Protein AF-A0A917WEY5-F1 (afdb_monomer)

pLDDT: mean 79.39, std 14.98, range [46.19, 98.0]

Foldseek 3Di:
DDDPPPPPPVVVVVVVVVLVPPVLCVQLVVLQVQLVVLCVVLVVDDPVNCVVVVNDSPSNVSSVVSNVVSVVSVVVCVVDPDDDDPDPPPPPPPDPDDDD

Organism: NCBI:txid1748367

Mean predicted aligned error: 12.15 Å

Secondary structure (DSSP, 8-state):
-----TTSHHHHHHHHHHHHT-HHHHHHHHHHHHHHHHHHHGGG--HHHHHHTTTS-HHHHHHHHHHHHHHHHHHHHHHS--PPPP---S----------

Nearest PDB structures (foldseek):
  7a0g-assembly1_FFF  TM=6.846E-01  e=3.782E+00  Serratia marcescens

Solvent-accessible surface area (backbone atoms only — not comparable to full-atom values): 5947 Å² total; per-residue (Å²): 139,82,81,85,73,84,73,63,62,65,60,58,48,50,59,50,48,56,65,72,62,36,62,47,57,56,52,14,48,51,32,29,53,52,9,51,52,28,42,58,49,40,78,68,62,46,74,68,57,24,54,75,41,78,74,35,63,56,47,36,57,51,10,50,52,29,32,54,52,9,50,46,34,46,49,45,47,73,75,58,67,85,76,81,77,77,82,89,78,80,81,87,73,70,79,87,76,84,82,129

Sequence (100 aa):
MTDNGAGTDTGAQSSRITRLFDIRLIVGGLLTVYGVVLLVMSFWDSSEDIAKGAGIRLNLWTGIGLLVVGLGMLLWMRLAPLRAEPDRTGSAGGPAEPRA

Structure (mmCIF, N/CA/C/O backbone):
data_AF-A0A917WEY5-F1
#
_entry.id   AF-A0A917WEY5-F1
#
loop_
_atom_site.group_PDB
_atom_site.id
_atom_site.type_symbol
_atom_site.label_atom_id
_atom_site.label_alt_id
_atom_site.label_comp_id
_atom_site.label_asym_id
_atom_site.label_entity_id
_atom_site.label_seq_id
_atom_site.pdbx_PDB_ins_code
_atom_site.Cartn_x
_atom_site.Cartn_y
_atom_site.Cartn_z
_atom_site.occupancy
_atom_site.B_iso_or_equiv
_atom_site.auth_seq_id
_atom_site.auth_comp_id
_atom_site.auth_asym_id
_atom_site.auth_atom_id
_atom_site.pdbx_PDB_model_num
ATOM 1 N N . MET A 1 1 ? -9.274 17.189 50.267 1.00 46.19 1 MET A N 1
ATOM 2 C CA . MET A 1 1 ? -9.863 17.375 48.927 1.00 46.19 1 MET A CA 1
ATOM 3 C C . MET A 1 1 ? -9.030 16.540 47.964 1.00 46.19 1 MET A C 1
ATOM 5 O O . MET A 1 1 ? -8.050 17.042 47.442 1.00 46.19 1 MET A O 1
ATOM 9 N N . THR A 1 2 ? -9.302 15.238 47.874 1.00 48.09 2 THR A N 1
ATOM 10 C CA . THR A 1 2 ? -8.567 14.301 47.007 1.00 48.09 2 THR A CA 1
ATOM 11 C C . THR A 1 2 ? -9.445 14.008 45.799 1.00 48.09 2 THR A C 1
ATOM 13 O O . THR A 1 2 ? -10.470 13.338 45.937 1.00 48.09 2 THR A O 1
ATOM 16 N N . ASP A 1 3 ? -9.098 14.554 44.642 1.00 53.59 3 ASP A N 1
ATOM 17 C CA . ASP A 1 3 ? -9.699 14.173 43.374 1.00 53.59 3 ASP A CA 1
ATOM 18 C C . ASP A 1 3 ? -9.106 12.826 42.934 1.00 53.59 3 ASP A C 1
ATOM 20 O O . ASP A 1 3 ? -7.913 12.675 42.692 1.00 53.59 3 ASP A O 1
ATOM 24 N N . ASN A 1 4 ? -9.946 11.794 42.876 1.00 54.66 4 ASN A N 1
ATOM 25 C CA . ASN A 1 4 ? -9.578 10.490 42.324 1.00 54.66 4 ASN A CA 1
ATOM 26 C C . ASN A 1 4 ? -9.608 10.555 40.783 1.00 54.66 4 ASN A C 1
ATOM 28 O O . ASN A 1 4 ? -10.466 9.947 40.148 1.00 54.66 4 ASN A O 1
ATOM 32 N N . GLY A 1 5 ? -8.690 11.319 40.181 1.00 55.03 5 GLY A N 1
ATOM 33 C CA . GLY A 1 5 ? -8.562 11.516 38.728 1.00 55.03 5 GLY A CA 1
ATOM 34 C C . GLY A 1 5 ? -7.838 10.396 37.962 1.00 55.03 5 GLY A C 1
ATOM 35 O O . GLY A 1 5 ? -7.668 10.491 36.755 1.00 55.03 5 GLY A O 1
ATOM 36 N N . ALA A 1 6 ? -7.421 9.312 38.624 1.00 56.97 6 ALA A N 1
ATOM 37 C CA . ALA A 1 6 ? -6.553 8.285 38.030 1.00 56.97 6 ALA A CA 1
ATOM 38 C C . ALA A 1 6 ? -7.261 7.239 37.131 1.00 56.97 6 ALA A C 1
ATOM 40 O O . ALA A 1 6 ? -6.612 6.313 36.651 1.00 56.97 6 ALA A O 1
ATOM 41 N N . GLY A 1 7 ? -8.579 7.337 36.912 1.00 56.28 7 GLY A N 1
ATOM 42 C CA . GLY A 1 7 ? -9.369 6.291 36.237 1.00 56.28 7 GLY A CA 1
ATOM 43 C C . GLY A 1 7 ? -9.697 6.517 34.755 1.00 56.28 7 GLY A C 1
ATOM 44 O O . GLY A 1 7 ? -10.107 5.575 34.080 1.00 56.28 7 GLY A O 1
ATOM 45 N N . THR A 1 8 ? -9.552 7.735 34.223 1.00 59.53 8 THR A N 1
ATOM 46 C CA . THR A 1 8 ? -10.075 8.088 32.884 1.00 59.53 8 THR A CA 1
ATOM 47 C C . THR A 1 8 ? -9.040 8.043 31.760 1.00 59.53 8 THR A C 1
ATOM 49 O O . THR A 1 8 ? -9.408 7.894 30.593 1.00 59.53 8 THR A O 1
ATOM 52 N N . ASP A 1 9 ? -7.749 8.114 32.083 1.00 60.06 9 ASP A N 1
ATOM 53 C CA . ASP A 1 9 ? -6.697 8.229 31.066 1.00 60.06 9 ASP A CA 1
ATOM 54 C C . ASP A 1 9 ? -6.350 6.880 30.420 1.00 60.06 9 ASP A C 1
ATOM 56 O O . ASP A 1 9 ? -6.119 6.796 29.210 1.00 60.06 9 ASP A O 1
ATOM 60 N N . THR A 1 10 ? -6.406 5.790 31.187 1.00 66.19 10 THR A N 1
ATOM 61 C CA . THR A 1 10 ? -6.005 4.453 30.719 1.00 66.19 10 THR A CA 1
ATOM 62 C C . THR A 1 10 ? -6.970 3.870 29.672 1.00 66.19 10 THR A C 1
ATOM 64 O O . THR A 1 10 ? -6.531 3.266 28.686 1.00 66.19 10 THR A O 1
ATOM 67 N N . GLY A 1 11 ? -8.284 4.084 29.829 1.00 63.31 11 GLY A N 1
ATOM 68 C CA . GLY A 1 11 ? -9.308 3.598 28.889 1.00 63.31 11 GLY A CA 1
ATOM 69 C C . GLY A 1 11 ? -9.333 4.381 27.571 1.00 63.31 11 GLY A C 1
ATOM 70 O O . GLY A 1 11 ? -9.326 3.804 26.477 1.00 63.31 11 GLY A O 1
ATOM 71 N N . ALA A 1 12 ? -9.253 5.713 27.650 1.00 65.94 12 ALA A N 1
ATOM 72 C CA . ALA A 1 12 ? -9.185 6.576 26.47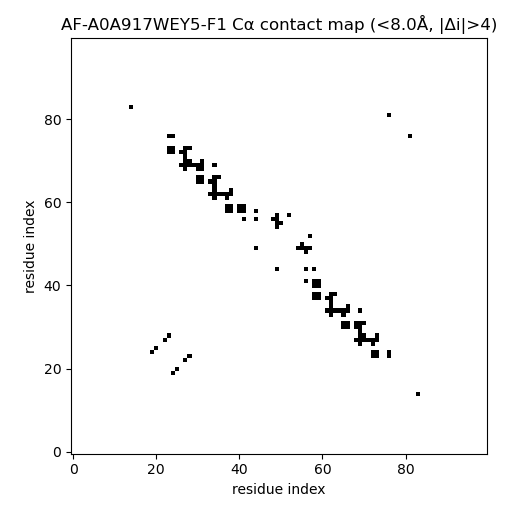2 1.00 65.94 12 ALA A CA 1
ATOM 73 C C . ALA A 1 12 ? -7.906 6.338 25.650 1.00 65.94 12 ALA A C 1
ATOM 75 O O . ALA A 1 12 ? -7.951 6.394 24.417 1.00 65.94 12 ALA A O 1
ATOM 76 N N . GLN A 1 13 ? -6.779 6.041 26.306 1.00 65.75 13 GLN A N 1
ATOM 77 C CA . GLN A 1 13 ? -5.524 5.700 25.639 1.00 65.75 13 GLN A CA 1
ATOM 78 C C . GLN A 1 13 ? -5.598 4.336 24.939 1.00 65.75 13 GLN A C 1
ATOM 80 O O . GLN A 1 13 ? -5.231 4.249 23.765 1.00 65.75 13 GLN A O 1
ATOM 85 N N . SER A 1 14 ? -6.168 3.311 25.584 1.00 66.75 14 SER A N 1
ATOM 86 C CA . SER A 1 14 ? -6.359 1.983 24.974 1.00 66.75 14 SER A CA 1
ATOM 87 C C . SER A 1 14 ? -7.244 2.036 23.726 1.00 66.75 14 SER A C 1
ATOM 89 O O . SER A 1 14 ? -6.866 1.503 22.689 1.00 66.75 14 SER A O 1
ATOM 91 N N . SER A 1 15 ? -8.364 2.771 23.750 1.00 67.12 15 SER A N 1
ATOM 92 C CA . SER A 1 15 ? -9.234 2.916 22.565 1.00 67.12 15 SER A CA 1
ATOM 93 C C . SER A 1 15 ? -8.575 3.673 21.399 1.00 67.12 15 SER A C 1
ATOM 95 O O . SER A 1 15 ? -8.935 3.479 20.233 1.00 67.12 15 SER A O 1
ATOM 97 N N . ARG A 1 16 ? -7.631 4.577 21.696 1.00 67.56 16 ARG A N 1
ATOM 98 C CA . ARG A 1 16 ? -6.843 5.307 20.690 1.00 67.56 16 ARG A CA 1
ATOM 99 C C . ARG A 1 16 ? -5.806 4.386 20.056 1.00 67.56 16 ARG A C 1
ATOM 101 O O . ARG A 1 16 ? -5.668 4.380 18.838 1.00 67.56 16 ARG A O 1
ATOM 108 N N . ILE A 1 17 ? -5.148 3.570 20.877 1.00 68.81 17 ILE A N 1
ATOM 109 C CA . ILE A 1 17 ? -4.204 2.534 20.454 1.00 68.81 17 ILE A CA 1
ATOM 110 C C . ILE A 1 17 ? -4.920 1.488 19.590 1.00 68.81 17 ILE A C 1
ATOM 112 O O . ILE A 1 17 ? -4.480 1.248 18.476 1.00 68.81 17 ILE A O 1
ATOM 116 N N . THR A 1 18 ? -6.083 0.965 19.987 1.00 72.19 18 THR A N 1
ATOM 117 C CA . THR A 1 18 ? -6.848 -0.005 19.175 1.00 72.19 18 THR A CA 1
ATOM 118 C C . THR A 1 18 ? -7.203 0.524 17.781 1.00 72.19 18 THR A C 1
ATOM 120 O O . THR A 1 18 ? -7.209 -0.234 16.818 1.00 72.19 18 THR A O 1
ATOM 123 N N . ARG A 1 19 ? -7.453 1.834 17.643 1.00 69.50 19 ARG A N 1
ATOM 124 C CA . ARG A 1 19 ? -7.681 2.478 16.336 1.00 69.50 19 ARG A CA 1
ATOM 125 C C . ARG A 1 19 ? -6.401 2.637 15.509 1.00 69.50 19 ARG A C 1
ATOM 127 O O . ARG A 1 19 ? -6.463 2.557 14.289 1.00 69.50 19 ARG A O 1
ATOM 134 N N . LEU A 1 20 ? -5.261 2.868 16.159 1.00 69.12 20 LEU A N 1
ATOM 135 C CA . LEU A 1 20 ? -3.942 2.960 15.516 1.00 69.12 20 LEU A CA 1
ATOM 136 C C . LEU A 1 20 ? -3.379 1.580 15.135 1.00 69.12 20 LEU A C 1
ATOM 138 O O . LEU A 1 20 ? -2.601 1.477 14.192 1.00 69.12 20 LEU A O 1
ATOM 142 N N . PHE A 1 21 ? -3.810 0.529 15.830 1.00 68.25 21 PHE A N 1
ATOM 143 C CA . 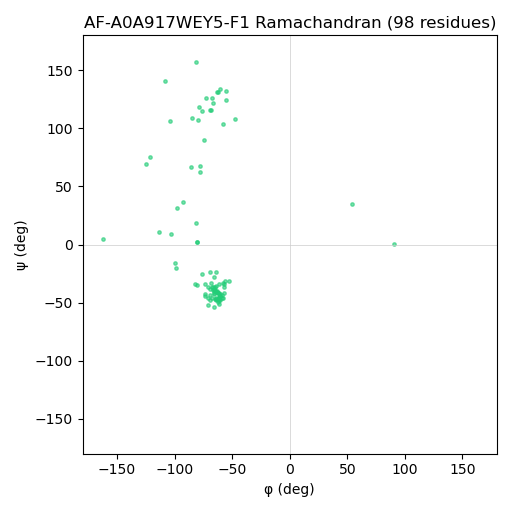PHE A 1 21 ? -3.484 -0.869 15.559 1.00 68.25 21 PHE A CA 1
ATOM 144 C C . PHE A 1 21 ? -4.586 -1.5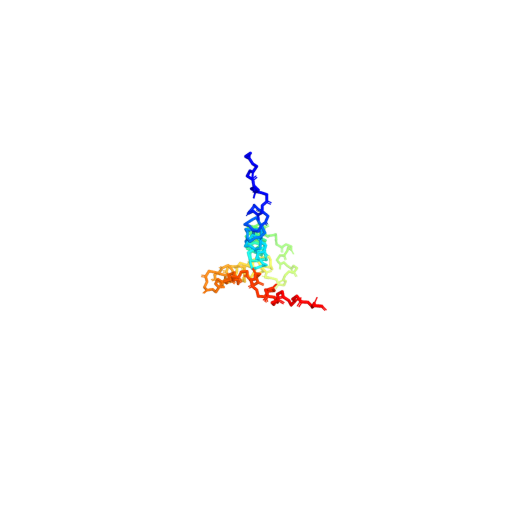91 14.761 1.00 68.25 21 PHE A C 1
ATOM 146 O O . PHE A 1 21 ? -4.769 -2.800 14.902 1.00 68.25 21 PHE A O 1
ATOM 153 N N . ASP A 1 22 ? -5.321 -0.883 13.894 1.00 82.75 22 ASP A N 1
ATOM 154 C CA . ASP A 1 22 ? -6.147 -1.557 12.889 1.00 82.75 22 ASP A CA 1
ATOM 155 C C . ASP A 1 22 ? -5.225 -2.244 11.873 1.00 82.75 22 ASP A C 1
ATOM 157 O O . ASP A 1 22 ? -4.472 -1.601 11.132 1.00 82.75 22 ASP A O 1
ATOM 161 N N . ILE A 1 23 ? -5.300 -3.573 11.825 1.00 86.56 23 ILE A N 1
ATOM 162 C CA . ILE A 1 23 ? -4.527 -4.408 10.905 1.00 86.56 23 ILE A CA 1
ATOM 163 C C . ILE A 1 23 ? -4.681 -3.965 9.444 1.00 86.56 23 ILE A C 1
ATOM 165 O O . ILE A 1 23 ? -3.735 -4.079 8.668 1.00 86.56 23 ILE A O 1
ATOM 169 N N . ARG A 1 2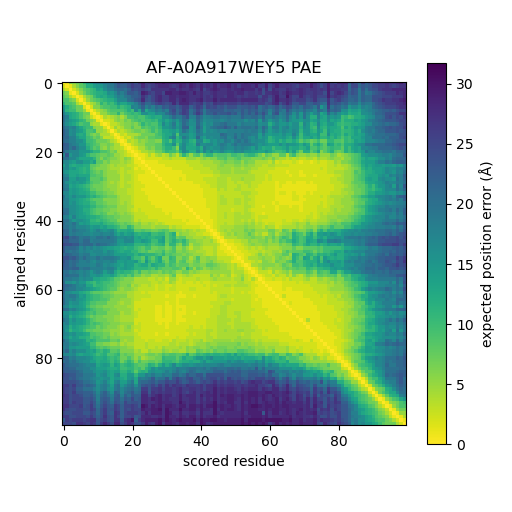4 ? -5.839 -3.409 9.061 1.00 91.25 24 ARG A N 1
ATOM 170 C CA . ARG A 1 24 ? -6.102 -2.942 7.691 1.00 91.25 24 ARG A CA 1
ATOM 171 C C . ARG A 1 24 ? -5.248 -1.736 7.331 1.00 91.25 24 ARG A C 1
ATOM 173 O O . ARG A 1 24 ? -4.796 -1.641 6.193 1.00 91.25 24 ARG A O 1
ATOM 180 N N . LEU A 1 25 ? -5.005 -0.844 8.292 1.00 90.12 25 LEU A N 1
ATOM 181 C CA . LEU A 1 25 ? -4.148 0.320 8.099 1.00 90.12 25 LEU A CA 1
ATOM 182 C C . LEU A 1 25 ? -2.683 -0.105 7.990 1.00 90.12 25 LEU A C 1
ATOM 184 O O . LEU A 1 25 ? -1.986 0.342 7.083 1.00 90.12 25 LEU A O 1
ATOM 188 N N . ILE A 1 26 ? -2.232 -0.992 8.882 1.00 91.50 26 ILE A N 1
ATOM 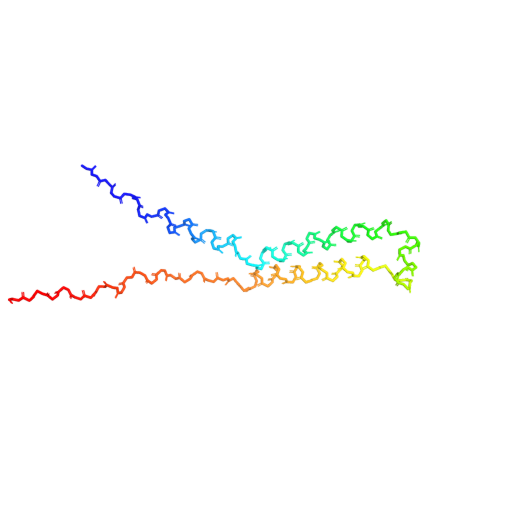189 C CA . ILE A 1 26 ? -0.839 -1.458 8.913 1.00 91.50 26 ILE A CA 1
ATOM 190 C C . ILE A 1 26 ? -0.516 -2.254 7.645 1.00 91.50 26 ILE A C 1
ATOM 192 O O . ILE A 1 26 ? 0.424 -1.916 6.929 1.00 91.50 26 ILE A O 1
ATOM 196 N N . VAL A 1 27 ? -1.311 -3.283 7.336 1.00 93.31 27 VAL A N 1
ATOM 197 C CA . VAL A 1 27 ? -1.083 -4.147 6.169 1.00 93.31 27 VAL A CA 1
ATOM 198 C C . VAL A 1 27 ? -1.338 -3.380 4.876 1.00 93.31 27 VAL A C 1
ATOM 200 O O . VAL A 1 27 ? -0.493 -3.397 3.986 1.00 93.31 27 VAL A O 1
ATOM 203 N N . GLY A 1 28 ? -2.457 -2.656 4.775 1.00 94.88 28 GLY A N 1
ATOM 204 C CA . GLY A 1 28 ? -2.790 -1.875 3.582 1.00 94.88 28 GLY A CA 1
ATOM 205 C C . GLY A 1 28 ? -1.769 -0.773 3.300 1.00 94.88 28 GLY A C 1
ATOM 206 O O . GLY A 1 28 ? -1.341 -0.605 2.157 1.00 94.88 28 GLY A O 1
ATOM 207 N N . GLY A 1 29 ? -1.312 -0.068 4.337 1.00 94.62 29 GLY A N 1
ATOM 208 C CA . GLY A 1 29 ? -0.259 0.940 4.233 1.00 94.62 29 GLY A CA 1
ATOM 209 C C . GLY A 1 29 ? 1.079 0.340 3.806 1.00 94.62 29 GLY A C 1
ATOM 210 O O . GLY A 1 29 ? 1.691 0.836 2.861 1.00 94.62 29 GLY A O 1
ATOM 211 N N . LEU A 1 30 ? 1.503 -0.761 4.435 1.00 96.62 30 LEU A N 1
ATOM 212 C CA . LEU A 1 30 ? 2.758 -1.438 4.103 1.00 96.62 30 LEU A CA 1
ATOM 213 C C . LEU A 1 30 ? 2.769 -1.952 2.656 1.00 96.62 30 LEU A C 1
ATOM 215 O O . LEU A 1 30 ? 3.732 -1.706 1.931 1.00 96.62 30 LEU A O 1
ATOM 219 N N . LEU A 1 31 ? 1.690 -2.612 2.218 1.00 97.38 31 LEU A N 1
ATOM 220 C CA . LEU A 1 31 ? 1.540 -3.082 0.837 1.00 97.38 31 LEU A CA 1
ATOM 221 C C . LEU A 1 31 ? 1.564 -1.920 -0.157 1.00 97.38 31 LEU A C 1
ATOM 223 O O . LEU A 1 31 ? 2.220 -2.018 -1.189 1.00 97.38 31 LEU A O 1
ATOM 227 N N . THR A 1 32 ? 0.899 -0.809 0.170 1.00 97.50 32 THR A N 1
ATOM 228 C CA . THR A 1 32 ? 0.893 0.389 -0.680 1.00 97.50 32 THR A CA 1
ATOM 229 C C . THR A 1 32 ? 2.303 0.959 -0.825 1.00 97.50 32 THR A C 1
ATOM 231 O O . THR A 1 32 ? 2.752 1.184 -1.944 1.00 97.50 32 THR A O 1
ATOM 234 N N . VAL A 1 33 ? 3.038 1.143 0.278 1.00 98.00 33 VAL A N 1
ATOM 235 C CA . VAL A 1 33 ? 4.420 1.656 0.242 1.00 98.00 33 VAL A CA 1
ATOM 236 C C . VAL A 1 33 ? 5.328 0.723 -0.556 1.00 98.00 33 VAL A C 1
ATOM 238 O O . VAL A 1 33 ? 6.051 1.182 -1.438 1.00 98.00 33 VAL A O 1
ATOM 241 N N . TYR A 1 34 ? 5.264 -0.583 -0.297 1.00 97.12 34 TYR A N 1
ATOM 242 C CA . TYR A 1 34 ? 6.077 -1.561 -1.017 1.00 97.12 34 TYR A CA 1
ATOM 243 C C . TYR A 1 34 ? 5.729 -1.604 -2.514 1.00 97.12 34 TYR A C 1
ATOM 245 O O . TYR A 1 34 ? 6.622 -1.620 -3.360 1.00 97.12 34 TYR A O 1
ATOM 253 N N . GLY A 1 35 ? 4.440 -1.522 -2.852 1.00 96.75 35 GLY A N 1
ATOM 254 C CA . GLY A 1 35 ? 3.967 -1.421 -4.228 1.00 96.75 35 GLY A CA 1
ATOM 255 C C . GLY A 1 35 ? 4.489 -0.176 -4.948 1.00 96.75 35 GLY A C 1
ATOM 256 O O . GLY A 1 35 ? 4.952 -0.290 -6.080 1.00 96.75 35 GLY A O 1
ATOM 257 N N . VAL A 1 36 ? 4.501 0.992 -4.289 1.00 97.44 36 VAL A N 1
ATOM 258 C CA . VAL A 1 36 ? 5.110 2.220 -4.838 1.00 97.44 36 VAL A CA 1
ATOM 259 C C . VAL A 1 36 ? 6.604 2.026 -5.088 1.00 97.44 36 VAL A C 1
ATOM 261 O O . VAL A 1 36 ? 7.084 2.378 -6.162 1.00 97.44 36 VAL A O 1
ATOM 264 N N . VAL A 1 37 ? 7.341 1.447 -4.134 1.00 96.19 37 VAL A N 1
ATOM 265 C CA . VAL A 1 37 ? 8.782 1.189 -4.293 1.00 96.19 37 VAL A CA 1
ATOM 266 C C . VAL A 1 37 ? 9.048 0.293 -5.503 1.00 96.19 37 VAL A C 1
ATOM 268 O O . VAL A 1 37 ? 9.900 0.626 -6.325 1.00 96.19 37 VAL A O 1
ATOM 271 N N . LEU A 1 38 ? 8.293 -0.796 -5.666 1.00 94.25 38 LEU A N 1
ATOM 272 C CA . LEU A 1 38 ? 8.433 -1.690 -6.820 1.00 94.25 38 LEU A CA 1
ATOM 273 C C . LEU A 1 38 ? 8.017 -1.034 -8.142 1.00 94.25 38 LEU A C 1
ATOM 275 O O . LEU A 1 38 ? 8.663 -1.253 -9.169 1.00 94.25 38 LEU A O 1
ATOM 279 N N . LEU A 1 39 ? 6.982 -0.191 -8.126 1.00 94.31 39 LEU A N 1
ATOM 280 C CA . LEU A 1 39 ? 6.577 0.587 -9.295 1.00 94.31 39 LEU A CA 1
ATOM 281 C C . LEU A 1 39 ? 7.706 1.531 -9.737 1.00 94.31 39 LEU A C 1
ATOM 283 O O . LEU A 1 39 ? 8.025 1.586 -10.921 1.00 94.31 39 LEU A O 1
ATOM 287 N N . VAL A 1 40 ? 8.345 2.228 -8.790 1.00 94.00 40 VAL A N 1
ATOM 288 C CA . VAL A 1 40 ? 9.498 3.103 -9.056 1.00 94.00 40 VAL A CA 1
ATOM 289 C C . VAL A 1 40 ? 10.686 2.290 -9.568 1.00 94.00 40 VAL A C 1
ATOM 291 O O . VAL A 1 40 ? 11.266 2.647 -10.588 1.00 94.00 40 VAL A O 1
ATOM 294 N N . MET A 1 41 ? 11.010 1.167 -8.921 1.00 92.06 41 MET A N 1
ATOM 295 C CA . MET A 1 41 ? 12.111 0.289 -9.334 1.00 92.06 41 MET A CA 1
ATOM 296 C C . MET A 1 41 ? 11.934 -0.226 -10.769 1.00 92.06 41 MET A C 1
ATOM 298 O O . MET A 1 41 ? 12.906 -0.325 -11.510 1.00 92.06 41 MET A O 1
ATOM 302 N N . SER A 1 42 ? 10.691 -0.446 -11.205 1.00 88.25 42 SER A N 1
ATOM 303 C CA . SER A 1 42 ? 10.378 -0.936 -12.554 1.00 88.25 42 SER A CA 1
ATOM 304 C C . SER A 1 42 ? 10.778 0.011 -13.684 1.00 88.25 42 SER A C 1
ATOM 306 O O . SER A 1 42 ? 10.977 -0.437 -14.818 1.00 88.25 42 SER A O 1
ATOM 308 N N . PHE A 1 43 ? 10.902 1.313 -13.407 1.00 87.38 43 PHE A N 1
ATOM 309 C CA . PHE A 1 43 ? 11.424 2.275 -14.384 1.00 87.38 43 PHE A CA 1
ATOM 310 C C . PHE A 1 43 ? 12.922 2.075 -14.647 1.00 87.38 43 PHE A C 1
ATOM 312 O O . PHE A 1 43 ? 13.395 2.416 -15.729 1.00 87.38 43 PHE A O 1
ATOM 319 N N . TRP A 1 44 ? 13.640 1.466 -13.700 1.00 88.50 44 TRP A N 1
ATOM 320 C CA . TRP A 1 44 ? 15.059 1.125 -13.795 1.00 88.50 44 TRP A CA 1
ATOM 321 C C . TRP A 1 44 ? 15.317 -0.368 -14.077 1.00 88.50 44 TRP A C 1
ATOM 323 O O . TRP A 1 44 ? 16.473 -0.784 -14.032 1.00 88.50 44 TRP A O 1
ATOM 333 N N . ASP A 1 45 ? 14.289 -1.172 -14.396 1.00 82.00 45 ASP A N 1
ATOM 334 C CA . ASP A 1 45 ? 14.469 -2.594 -14.745 1.00 82.00 45 ASP A CA 1
ATOM 335 C C . ASP A 1 45 ? 15.466 -2.748 -15.907 1.00 82.00 45 ASP A C 1
ATOM 337 O O . ASP A 1 45 ? 15.276 -2.188 -16.997 1.00 82.00 45 ASP A O 1
ATOM 341 N N . SER A 1 46 ? 16.509 -3.546 -15.674 1.00 81.38 46 SER A N 1
ATOM 342 C CA . SER A 1 46 ? 17.541 -3.844 -16.667 1.00 81.38 46 SER A CA 1
ATOM 343 C C . SER A 1 46 ? 17.077 -4.940 -17.628 1.00 81.38 46 SER A C 1
ATOM 345 O O . SER A 1 46 ? 16.242 -5.779 -17.290 1.00 81.38 46 SER A O 1
ATOM 347 N N . SER A 1 47 ? 17.658 -5.000 -18.829 1.00 76.81 47 SER A N 1
ATOM 348 C CA . SER A 1 47 ? 17.344 -6.038 -19.829 1.00 76.81 47 SER A CA 1
ATOM 349 C C . SER A 1 47 ? 17.540 -7.464 -19.296 1.00 76.81 47 SER A C 1
ATOM 351 O O . SER A 1 47 ? 16.812 -8.376 -19.684 1.00 76.81 47 SER A O 1
ATOM 353 N N . GLU A 1 48 ? 18.498 -7.651 -18.385 1.00 80.38 48 GLU A N 1
ATOM 354 C CA . GLU A 1 48 ? 18.749 -8.922 -17.701 1.00 80.38 48 GLU A CA 1
ATOM 355 C C . GLU A 1 48 ? 17.593 -9.320 -16.766 1.00 80.38 48 GLU A C 1
ATOM 357 O O . GLU A 1 48 ? 17.193 -10.482 -16.730 1.00 80.38 48 GLU A O 1
ATOM 362 N N . ASP A 1 49 ? 17.005 -8.358 -16.055 1.00 78.88 49 ASP A N 1
ATOM 363 C CA . ASP A 1 49 ? 15.881 -8.600 -15.144 1.00 78.88 49 ASP A CA 1
ATOM 364 C C . ASP A 1 49 ? 14.597 -8.918 -15.916 1.00 78.88 49 ASP A C 1
ATOM 366 O O . ASP A 1 49 ? 13.840 -9.818 -15.549 1.00 78.88 49 ASP A O 1
ATOM 370 N N . ILE A 1 50 ? 14.400 -8.260 -17.060 1.00 80.88 50 ILE A N 1
ATOM 371 C CA . ILE A 1 50 ? 13.305 -8.561 -17.991 1.00 80.88 50 ILE A CA 1
ATOM 372 C C . ILE A 1 50 ? 13.475 -9.964 -18.593 1.00 80.88 50 ILE A C 1
ATOM 374 O O . ILE A 1 50 ? 12.496 -10.698 -18.740 1.00 80.88 50 ILE A O 1
ATOM 378 N N . ALA A 1 51 ? 14.708 -10.371 -18.908 1.00 81.31 51 ALA A N 1
ATOM 379 C CA . ALA A 1 51 ? 14.994 -11.712 -19.414 1.00 81.31 51 ALA A CA 1
ATOM 380 C C . ALA A 1 51 ? 14.687 -12.799 -18.368 1.00 81.31 51 ALA A C 1
ATOM 382 O O . ALA A 1 51 ? 14.091 -13.822 -18.709 1.00 81.31 51 ALA A O 1
ATOM 383 N N . LYS A 1 52 ? 15.005 -12.557 -17.087 1.00 81.56 52 LYS A N 1
ATOM 384 C CA . LYS A 1 52 ? 14.625 -13.442 -15.966 1.00 81.56 52 LYS A CA 1
ATOM 385 C C . LYS A 1 52 ? 13.104 -13.562 -15.819 1.00 81.56 52 LYS A C 1
ATOM 387 O O . LYS A 1 52 ? 12.603 -14.632 -15.487 1.00 81.56 52 LYS A O 1
ATOM 392 N N . GLY A 1 53 ? 12.372 -12.490 -16.115 1.00 80.06 53 GLY A N 1
ATOM 393 C CA . GLY A 1 53 ? 10.909 -12.449 -16.136 1.00 80.06 53 GLY A CA 1
ATOM 394 C C . GLY A 1 53 ? 10.260 -12.996 -17.412 1.00 80.06 53 GLY A C 1
ATOM 395 O O . GLY A 1 53 ? 9.110 -12.657 -17.682 1.00 80.06 53 GLY A O 1
ATOM 396 N N . ALA A 1 54 ? 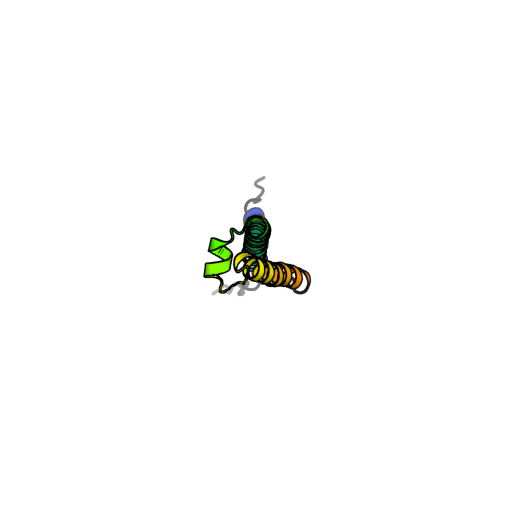10.974 -13.783 -18.228 1.00 80.38 54 ALA A N 1
ATOM 397 C CA . ALA A 1 54 ? 10.486 -14.304 -19.511 1.00 80.38 54 ALA A CA 1
ATOM 398 C C . ALA A 1 54 ? 9.974 -13.206 -20.473 1.00 80.38 54 ALA A C 1
ATOM 400 O O . ALA A 1 54 ? 9.015 -13.404 -21.217 1.00 80.38 54 ALA A O 1
ATOM 401 N N . GLY A 1 55 ? 10.610 -12.031 -20.451 1.00 79.38 55 GLY A N 1
ATOM 402 C CA . GLY A 1 55 ? 10.231 -10.878 -21.270 1.00 79.38 55 GLY A CA 1
ATOM 403 C C . GLY A 1 55 ? 9.232 -9.927 -20.605 1.00 79.38 55 GLY A C 1
ATOM 404 O O . GLY A 1 55 ? 8.858 -8.923 -21.210 1.00 79.38 55 GLY A O 1
ATOM 405 N N . ILE A 1 56 ? 8.808 -10.201 -19.369 1.00 84.62 56 ILE A N 1
ATOM 406 C CA . ILE A 1 56 ? 7.844 -9.384 -18.626 1.00 84.62 56 ILE A CA 1
ATOM 407 C C . ILE A 1 56 ? 8.556 -8.639 -17.489 1.00 84.62 56 ILE A C 1
ATOM 409 O O . ILE A 1 56 ? 9.410 -9.190 -16.797 1.00 84.62 56 ILE A O 1
ATOM 413 N N . ARG A 1 57 ? 8.168 -7.379 -17.250 1.00 87.56 57 ARG A N 1
ATOM 414 C CA . ARG A 1 57 ? 8.630 -6.586 -16.097 1.00 87.56 57 ARG A CA 1
ATOM 415 C C . ARG A 1 57 ? 7.944 -7.055 -14.814 1.00 87.56 57 ARG A C 1
ATOM 417 O O . ARG A 1 57 ? 6.856 -6.585 -14.478 1.00 87.56 57 ARG A O 1
ATOM 424 N N . LEU A 1 58 ? 8.553 -8.015 -14.118 1.00 89.88 58 LEU A N 1
ATOM 425 C CA . LEU A 1 58 ? 7.971 -8.637 -12.923 1.00 89.88 58 LEU A CA 1
ATOM 426 C C . LEU A 1 58 ? 7.770 -7.632 -11.780 1.00 89.88 58 LEU A C 1
ATOM 428 O O . LEU A 1 58 ? 6.722 -7.652 -11.132 1.00 89.88 58 LEU A O 1
ATOM 432 N N . ASN A 1 59 ? 8.729 -6.723 -11.575 1.00 89.12 59 ASN A N 1
ATOM 433 C CA . ASN A 1 59 ? 8.620 -5.653 -10.582 1.00 89.12 59 ASN A CA 1
ATOM 434 C C . ASN A 1 59 ? 7.380 -4.784 -10.832 1.00 89.12 59 ASN A C 1
ATOM 436 O O . ASN A 1 59 ? 6.693 -4.410 -9.882 1.00 89.12 59 ASN A O 1
ATOM 440 N N . LEU A 1 60 ? 7.037 -4.540 -12.104 1.00 91.56 60 LEU A N 1
ATOM 441 C CA . LEU A 1 60 ? 5.928 -3.662 -12.475 1.00 91.56 60 LEU A CA 1
ATOM 442 C C . LEU A 1 60 ? 4.595 -4.310 -12.131 1.00 91.56 60 LEU A C 1
ATOM 444 O O . LEU A 1 60 ? 3.773 -3.716 -11.439 1.00 91.56 60 LEU A O 1
ATOM 448 N N . TRP A 1 61 ? 4.396 -5.548 -12.583 1.00 93.81 61 TRP A N 1
ATOM 449 C CA . TRP A 1 61 ? 3.171 -6.298 -12.311 1.00 93.81 61 TRP A CA 1
ATOM 450 C C . TRP A 1 61 ? 2.982 -6.565 -10.822 1.00 93.81 61 TRP A C 1
ATOM 452 O O . TRP A 1 61 ? 1.876 -6.405 -10.305 1.00 93.81 61 TRP A O 1
ATOM 462 N N . THR A 1 62 ? 4.063 -6.905 -10.122 1.00 94.19 62 THR A N 1
ATOM 463 C CA . THR A 1 62 ? 4.032 -7.121 -8.673 1.00 94.19 62 THR A CA 1
ATOM 464 C C . THR A 1 62 ? 3.700 -5.820 -7.942 1.00 94.19 62 THR A C 1
ATOM 466 O O . THR A 1 62 ? 2.800 -5.805 -7.104 1.00 94.19 62 THR A O 1
ATOM 469 N N . GLY A 1 63 ? 4.349 -4.709 -8.304 1.00 95.38 63 GLY A N 1
ATOM 470 C CA . GLY A 1 63 ? 4.081 -3.387 -7.736 1.00 95.38 63 GLY A CA 1
ATOM 471 C C . GLY A 1 63 ? 2.642 -2.921 -7.965 1.00 95.38 63 GLY A C 1
ATOM 472 O O . GLY A 1 63 ? 1.985 -2.479 -7.023 1.00 95.38 63 GLY A O 1
ATOM 473 N N . ILE A 1 64 ? 2.112 -3.098 -9.180 1.00 96.38 64 ILE A N 1
ATOM 474 C CA . ILE A 1 64 ? 0.707 -2.807 -9.505 1.00 96.38 64 ILE A CA 1
ATOM 475 C C . ILE A 1 64 ? -0.238 -3.681 -8.672 1.00 96.38 64 ILE A C 1
ATOM 477 O O . ILE A 1 64 ? -1.188 -3.159 -8.091 1.00 96.38 64 ILE A O 1
ATOM 481 N N . GLY A 1 65 ? 0.022 -4.987 -8.564 1.00 97.25 65 GLY A N 1
ATOM 482 C CA . GLY A 1 65 ? -0.794 -5.893 -7.753 1.00 97.25 65 GLY A CA 1
ATOM 483 C C . GLY A 1 65 ? -0.858 -5.463 -6.285 1.00 97.25 65 GLY A C 1
ATOM 484 O O . GLY A 1 65 ? -1.939 -5.374 -5.703 1.00 97.25 65 GLY A O 1
ATOM 485 N N . LEU A 1 66 ? 0.290 -5.113 -5.706 1.00 97.44 66 LEU A N 1
ATOM 486 C CA . LEU A 1 66 ? 0.392 -4.632 -4.327 1.00 97.44 66 LEU A CA 1
ATOM 487 C C . LEU A 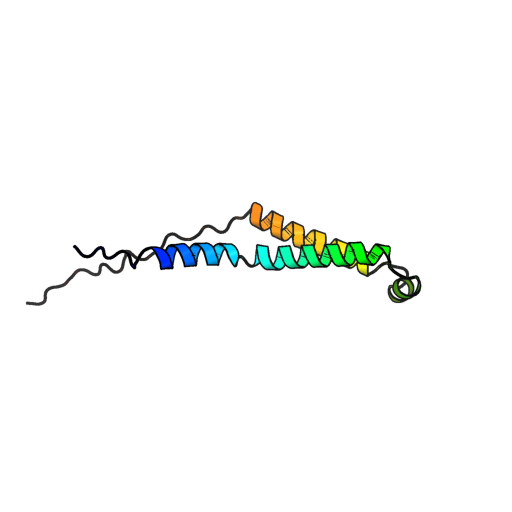1 66 ? -0.300 -3.287 -4.118 1.00 97.44 66 LEU A C 1
ATOM 489 O O . LEU A 1 66 ? -0.947 -3.100 -3.090 1.00 97.44 66 LEU A O 1
ATOM 493 N N . LEU A 1 67 ? -0.215 -2.374 -5.089 1.00 97.44 67 LEU A N 1
ATOM 494 C CA . LEU A 1 67 ? -0.931 -1.100 -5.044 1.00 97.44 67 LEU A CA 1
ATOM 495 C C . LEU A 1 67 ? -2.442 -1.304 -5.074 1.00 97.44 67 LEU A C 1
ATOM 497 O O . LEU A 1 67 ? -3.149 -0.710 -4.265 1.00 97.44 67 LEU A O 1
ATOM 501 N N . VAL A 1 68 ? -2.944 -2.165 -5.960 1.00 98.00 68 VAL A N 1
ATOM 502 C CA . VAL A 1 68 ? -4.380 -2.464 -6.050 1.00 98.00 68 VAL A CA 1
ATOM 503 C C . VAL A 1 68 ? -4.889 -3.069 -4.742 1.00 98.00 68 VAL A C 1
ATOM 505 O O . VAL A 1 68 ? -5.896 -2.608 -4.206 1.00 98.00 68 VAL A O 1
ATOM 508 N N . VAL A 1 69 ? -4.185 -4.061 -4.191 1.00 97.50 69 VAL A N 1
ATOM 509 C CA . VAL A 1 69 ? -4.581 -4.708 -2.930 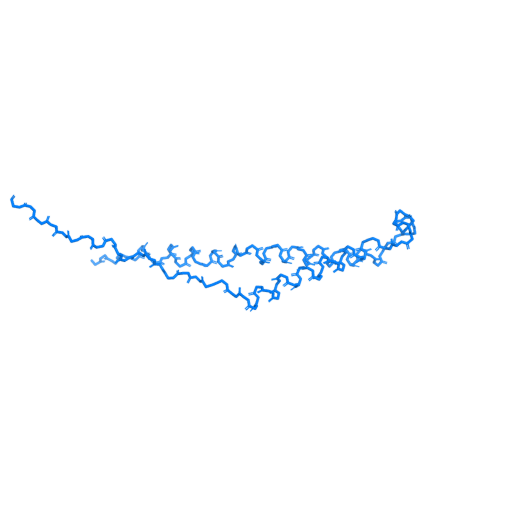1.00 97.50 69 VAL A CA 1
ATOM 510 C C . VAL A 1 69 ? -4.449 -3.747 -1.745 1.00 97.50 69 VAL A C 1
ATOM 512 O O . VAL A 1 69 ? -5.375 -3.641 -0.942 1.00 97.50 69 VAL A O 1
ATOM 515 N N . GLY A 1 70 ? -3.336 -3.017 -1.645 1.00 96.62 70 GLY A N 1
ATOM 516 C CA . GLY A 1 70 ? -3.074 -2.059 -0.571 1.00 96.62 70 GLY A CA 1
ATOM 517 C C . GLY A 1 70 ? -4.103 -0.930 -0.538 1.00 96.62 70 GLY A C 1
ATOM 518 O O . GLY A 1 70 ? -4.748 -0.711 0.490 1.00 96.62 70 GLY A O 1
ATOM 519 N N . LEU A 1 71 ? -4.347 -0.280 -1.679 1.00 96.62 71 LEU A N 1
ATOM 520 C CA . LEU A 1 71 ? -5.378 0.752 -1.804 1.00 96.62 71 LEU A CA 1
ATOM 521 C C . LEU A 1 71 ? -6.781 0.178 -1.594 1.00 96.62 71 LEU A C 1
ATOM 523 O O . LEU A 1 71 ? -7.608 0.828 -0.959 1.00 96.62 71 LEU A O 1
ATOM 527 N N . GLY A 1 72 ? -7.043 -1.046 -2.059 1.00 96.69 72 GLY A N 1
ATOM 528 C CA . GLY A 1 72 ? -8.288 -1.762 -1.792 1.00 96.69 72 GLY A CA 1
ATOM 529 C C . GLY A 1 72 ? -8.540 -1.959 -0.296 1.00 96.69 72 GLY A C 1
ATOM 530 O O . GLY A 1 72 ? -9.644 -1.689 0.173 1.00 96.69 72 GLY A O 1
ATOM 531 N N . MET A 1 73 ? -7.521 -2.343 0.483 1.00 93.56 73 MET A N 1
ATOM 532 C CA . MET A 1 73 ? -7.640 -2.467 1.942 1.00 93.56 73 MET A CA 1
ATOM 533 C C . MET A 1 73 ? -7.889 -1.121 2.626 1.00 93.56 73 MET A C 1
ATOM 535 O O . MET A 1 73 ? -8.734 -1.040 3.520 1.00 93.56 73 MET A O 1
ATOM 539 N N . LEU A 1 74 ? -7.195 -0.062 2.205 1.00 91.56 74 LEU A N 1
ATOM 540 C CA . LEU A 1 74 ? -7.392 1.284 2.753 1.00 91.56 74 LEU A CA 1
ATOM 541 C C . LEU A 1 74 ? -8.788 1.829 2.415 1.00 91.56 74 LEU A C 1
ATOM 543 O O . LEU A 1 74 ? -9.464 2.414 3.265 1.00 91.56 74 LEU A O 1
ATOM 547 N N . LEU A 1 75 ? -9.263 1.579 1.196 1.00 94.75 75 LEU A N 1
ATOM 548 C CA . LEU A 1 75 ? -10.614 1.926 0.774 1.00 94.75 75 LEU A CA 1
ATOM 549 C C . LEU A 1 75 ? -11.660 1.117 1.554 1.00 94.75 75 LEU A C 1
ATOM 551 O O . LEU A 1 75 ? -12.647 1.679 2.024 1.00 94.75 75 LEU A O 1
ATOM 555 N N . TRP A 1 76 ? -11.420 -0.178 1.771 1.00 91.62 76 TRP A N 1
ATOM 556 C CA . TRP A 1 76 ? -12.282 -1.034 2.586 1.00 91.62 76 TRP A CA 1
ATOM 557 C C . TRP A 1 76 ? -12.351 -0.569 4.043 1.00 91.62 76 TRP A C 1
ATOM 559 O O . TRP A 1 76 ? -13.432 -0.519 4.621 1.00 91.62 76 TRP A O 1
ATOM 569 N N . MET A 1 77 ? -11.228 -0.162 4.640 1.00 88.69 77 MET A N 1
ATOM 570 C CA . MET A 1 77 ? -11.200 0.470 5.965 1.00 88.69 77 MET A CA 1
ATOM 571 C C . MET A 1 77 ? -12.079 1.729 6.000 1.00 88.69 77 MET A C 1
ATOM 573 O O . MET A 1 77 ? -12.828 1.933 6.956 1.00 88.69 77 MET A O 1
ATOM 577 N N . ARG A 1 78 ? -12.031 2.550 4.944 1.00 85.38 78 ARG A N 1
ATOM 578 C CA . ARG A 1 78 ? -12.843 3.768 4.831 1.00 85.38 78 ARG A CA 1
ATOM 579 C C . ARG A 1 78 ? -14.340 3.484 4.662 1.00 85.38 78 ARG A C 1
ATOM 581 O O . ARG A 1 78 ? -15.146 4.287 5.136 1.00 85.38 78 ARG A O 1
ATOM 588 N N . LEU A 1 79 ? -14.693 2.383 3.996 1.00 90.06 79 LEU A N 1
ATOM 589 C CA . LEU A 1 79 ? -16.070 1.933 3.752 1.00 90.06 79 LEU A CA 1
ATOM 590 C C . LEU A 1 79 ? -16.669 1.170 4.948 1.00 90.06 79 LEU A C 1
ATOM 592 O O . LEU A 1 79 ? -17.864 1.286 5.206 1.00 90.06 79 LEU A O 1
ATOM 596 N N . ALA A 1 80 ? -15.854 0.417 5.689 1.00 84.25 80 ALA A N 1
ATOM 597 C CA . ALA A 1 80 ? -16.276 -0.456 6.785 1.00 84.25 80 ALA A CA 1
ATOM 598 C C . ALA A 1 80 ? -15.537 -0.130 8.103 1.00 84.25 80 ALA A C 1
ATOM 600 O O . ALA A 1 80 ? -14.721 -0.938 8.565 1.00 84.25 80 ALA A O 1
ATOM 601 N N . PRO A 1 81 ? -15.805 1.035 8.727 1.00 78.44 81 PRO A N 1
ATOM 602 C CA . PRO A 1 81 ? -15.148 1.440 9.967 1.00 78.44 81 PRO A CA 1
ATOM 603 C C . PRO A 1 81 ? -15.476 0.477 11.117 1.00 78.44 81 PRO A C 1
ATOM 605 O O . PRO A 1 81 ? -16.645 0.167 11.360 1.00 78.44 81 PRO A O 1
ATOM 608 N N . LEU A 1 82 ? -14.453 0.020 11.851 1.00 73.69 82 LEU A N 1
ATOM 609 C CA . LEU A 1 82 ? -14.665 -0.771 13.064 1.00 73.69 82 LEU A CA 1
ATOM 610 C C . LEU A 1 82 ? -15.270 0.129 14.146 1.00 73.69 82 LEU A C 1
ATOM 612 O O . LEU A 1 82 ? -14.651 1.097 14.590 1.00 73.69 82 LEU A O 1
ATOM 616 N N . ARG A 1 83 ? -16.501 -0.178 14.562 1.00 74.00 83 ARG A N 1
ATOM 617 C CA . ARG A 1 83 ? -17.127 0.485 15.707 1.00 74.00 83 ARG A CA 1
ATOM 618 C C . ARG A 1 83 ? -16.456 -0.033 16.975 1.00 74.00 83 ARG A C 1
ATOM 620 O O . ARG A 1 83 ? -16.387 -1.241 17.178 1.00 74.00 83 ARG A O 1
ATOM 627 N N . ALA A 1 84 ? -15.952 0.876 17.803 1.00 66.69 84 ALA A N 1
ATOM 628 C CA . ALA A 1 84 ? -15.538 0.529 19.153 1.00 66.69 84 ALA A CA 1
ATOM 629 C C . ALA A 1 84 ? -16.797 0.145 19.945 1.00 66.69 84 ALA A C 1
ATOM 631 O O . ALA A 1 84 ? -17.738 0.939 20.010 1.00 66.69 84 ALA A O 1
ATOM 632 N N . GLU A 1 85 ? -16.837 -1.076 20.477 1.00 67.12 85 GLU A N 1
ATOM 633 C CA . GLU A 1 85 ? -17.913 -1.504 21.373 1.00 67.12 85 GLU A CA 1
ATOM 634 C C . GLU A 1 85 ? -17.873 -0.610 22.627 1.00 67.12 85 GLU A C 1
ATOM 636 O O . GLU A 1 85 ? -16.786 -0.416 23.180 1.00 67.12 85 GLU A O 1
ATOM 641 N N . PRO A 1 86 ? -19.005 -0.038 23.074 1.00 62.81 86 PRO A N 1
ATOM 642 C CA . PRO A 1 86 ? -19.049 0.697 24.330 1.00 62.81 86 PRO A CA 1
ATOM 643 C C . PRO A 1 86 ? -18.673 -0.239 25.481 1.00 62.81 86 PRO A C 1
ATOM 645 O O . PRO A 1 86 ? -19.175 -1.363 25.547 1.00 62.81 86 PRO A O 1
ATOM 648 N N . ASP A 1 87 ? -17.802 0.225 26.378 1.00 62.00 87 ASP A N 1
ATOM 649 C CA . ASP A 1 87 ? -17.314 -0.532 27.531 1.00 62.00 87 ASP A CA 1
ATOM 650 C C . ASP A 1 87 ? -18.472 -1.209 28.287 1.00 62.00 87 ASP A C 1
ATOM 652 O O . ASP A 1 87 ? -19.255 -0.563 28.986 1.00 62.00 87 ASP A O 1
ATOM 656 N N . ARG A 1 88 ? -18.583 -2.542 28.189 1.00 60.66 88 ARG A N 1
ATOM 657 C CA . ARG A 1 88 ? -19.452 -3.338 29.072 1.00 60.66 88 ARG A CA 1
ATOM 658 C C . ARG A 1 88 ? -18.783 -3.517 30.431 1.00 60.66 88 ARG A C 1
ATOM 660 O O . ARG A 1 88 ? -18.500 -4.629 30.861 1.00 60.66 88 ARG A O 1
ATOM 667 N N . THR A 1 89 ? -18.544 -2.417 31.128 1.00 57.72 89 THR A N 1
ATOM 668 C CA . THR A 1 89 ? -18.145 -2.409 32.538 1.00 57.72 89 THR A CA 1
ATOM 669 C C . THR A 1 89 ? -19.175 -1.607 33.318 1.00 57.72 89 THR A C 1
ATOM 671 O O . THR A 1 89 ? -18.964 -0.454 33.672 1.00 57.72 89 THR A O 1
ATOM 674 N N . GLY A 1 90 ? -20.337 -2.223 33.532 1.00 57.16 90 GLY A N 1
ATOM 675 C CA . GLY A 1 90 ? -21.434 -1.645 34.316 1.00 57.16 90 GLY A CA 1
ATOM 676 C C . GLY A 1 90 ? -22.481 -2.653 34.798 1.00 57.16 90 GLY A C 1
ATOM 677 O O . GLY A 1 90 ? -23.471 -2.252 35.395 1.00 57.16 90 GLY A O 1
ATOM 678 N N . SER A 1 91 ? -22.290 -3.958 34.564 1.00 56.47 91 SER A N 1
ATOM 679 C CA . SER A 1 91 ? -23.260 -5.001 34.951 1.00 56.47 91 SER A CA 1
ATOM 680 C C . SER A 1 91 ? -22.753 -5.959 36.033 1.00 56.47 91 SER A C 1
ATOM 682 O O . SER A 1 91 ? -23.430 -6.928 36.346 1.00 56.47 91 SER A O 1
ATOM 684 N N . ALA A 1 92 ? -21.617 -5.667 36.674 1.00 56.44 92 ALA A N 1
ATOM 685 C CA . ALA A 1 92 ? -21.211 -6.341 37.912 1.00 56.44 92 ALA A CA 1
ATOM 686 C C . ALA A 1 92 ? -21.687 -5.570 39.161 1.00 56.44 92 ALA A C 1
ATOM 688 O O . ALA A 1 92 ? -20.992 -5.498 40.166 1.00 56.44 92 ALA A O 1
ATOM 689 N N . GLY A 1 93 ? -22.880 -4.973 39.095 1.00 53.09 93 GLY A N 1
ATOM 690 C CA . GLY A 1 93 ? -23.666 -4.611 40.272 1.00 53.09 93 GLY A CA 1
ATOM 691 C C . GLY A 1 93 ? -24.507 -5.812 40.697 1.00 53.09 93 GLY A C 1
ATOM 692 O O . GLY A 1 93 ? -25.723 -5.796 40.538 1.00 53.09 93 GLY A O 1
ATOM 693 N N . GLY A 1 94 ? -23.858 -6.880 41.166 1.00 60.28 94 GLY A N 1
ATOM 694 C CA . GLY A 1 94 ? -24.561 -7.934 41.895 1.00 60.28 94 GLY A CA 1
ATOM 695 C C . GLY A 1 94 ? -25.039 -7.349 43.230 1.00 60.28 94 GLY A C 1
ATOM 696 O O . GLY A 1 94 ? -24.214 -6.749 43.921 1.00 60.28 94 GLY A O 1
ATOM 697 N N . PRO A 1 95 ? -26.335 -7.435 43.581 1.00 63.81 95 PRO A N 1
ATOM 698 C CA . PRO A 1 95 ? -26.874 -6.783 44.769 1.00 63.81 95 PRO A CA 1
ATOM 699 C C . PRO A 1 95 ? -26.105 -7.196 46.027 1.00 63.81 95 PRO A C 1
ATOM 701 O O . PRO A 1 95 ? -25.867 -8.380 46.258 1.00 63.81 95 PRO A O 1
ATOM 704 N N . ALA A 1 96 ? -25.727 -6.202 46.835 1.00 61.47 96 ALA A N 1
ATOM 705 C CA . ALA A 1 96 ? -25.238 -6.411 48.188 1.00 61.47 96 ALA A CA 1
ATOM 706 C C . ALA A 1 96 ? -26.323 -7.150 48.980 1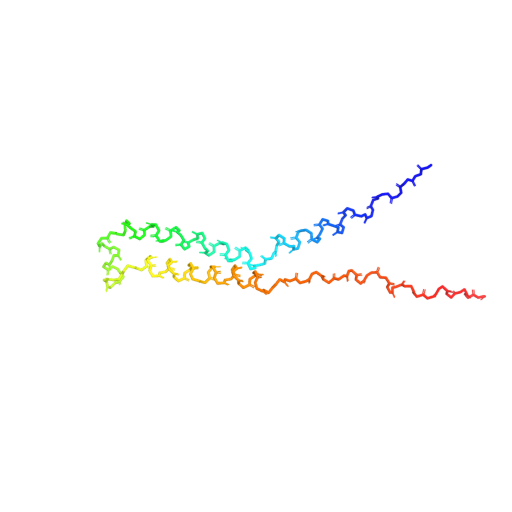.00 61.47 96 ALA A C 1
ATOM 708 O O . ALA A 1 96 ? -27.337 -6.559 49.340 1.00 61.47 96 ALA A O 1
ATOM 709 N N . GLU A 1 97 ? -26.127 -8.448 49.199 1.00 68.25 97 GLU A N 1
ATOM 710 C CA . GLU A 1 97 ? -26.921 -9.259 50.118 1.00 68.25 97 GLU A CA 1
ATOM 711 C C . GLU A 1 97 ? -26.306 -9.085 51.522 1.00 68.25 97 GLU A C 1
ATOM 713 O O . GLU A 1 97 ? -25.197 -9.573 51.758 1.00 68.25 97 GLU A O 1
ATOM 718 N N . PRO A 1 98 ? -26.952 -8.376 52.467 1.00 70.56 98 PRO A N 1
ATOM 719 C CA . PRO A 1 98 ? -26.547 -8.398 53.863 1.00 70.56 98 PRO A CA 1
ATOM 720 C C . PRO A 1 98 ? -27.109 -9.686 54.472 1.00 70.56 98 PRO A C 1
ATOM 722 O O . PRO A 1 98 ? -28.319 -9.795 54.676 1.00 70.56 98 PRO A O 1
ATOM 725 N N . ARG A 1 99 ? -26.254 -10.678 54.743 1.00 70.00 99 ARG A N 1
ATOM 726 C CA . ARG A 1 99 ? -26.661 -11.833 55.555 1.00 70.00 99 ARG A CA 1
ATOM 727 C C . ARG A 1 99 ? -26.632 -11.441 57.026 1.00 70.00 99 ARG A C 1
ATOM 729 O O . ARG A 1 99 ? -25.587 -11.029 57.528 1.00 70.00 99 ARG A O 1
ATOM 736 N N . ALA A 1 100 ? -27.816 -11.510 57.629 1.00 73.88 100 ALA A N 1
ATOM 737 C CA . ALA A 1 100 ? -28.089 -11.345 59.051 1.00 73.88 100 ALA A CA 1
ATOM 738 C C . ALA A 1 100 ? -27.423 -12.430 59.908 1.00 73.88 100 ALA A C 1
ATOM 740 O O . ALA A 1 100 ? -27.163 -13.532 59.368 1.00 73.88 100 ALA A O 1
#

Radius of gyration: 25.22 Å; Cα contacts (8 Å, |Δi|>4): 68; chains: 1; bounding box: 47×32×80 Å